Protein AF-A0A1J9QGM3-F1 (afdb_monomer_lite)

Foldseek 3Di:
DDPPPPPPQFWDDWDADPVVRDIDTHGDDPDDDDCVVCVVVDDPCVVVVVVVVVVVVVVVVPPPDPPDDDPPDD

pLDDT: mean 80.41, std 18.63, range [33.84, 97.56]

Radius of gyration: 17.82 Å; chains: 1; bounding box: 39×29×41 Å

Sequence (74 aa):
MSLCDEVWEGLYALYSNSQTCQNYIVMEHVADETLAKLWASVCAEKDSIVVKLCGYYEELRQLPSPGYYGSIDK

Secondary structure (DSSP, 8-state):
--TT----TTEEEEEEETTTTEEEEEE-------HHHHTTT--TTHHHHHHHHHHHHHHHHHSPP-S-------

Organism: NCBI:txid1658174

Structure (mmCIF, N/CA/C/O backbone):
data_AF-A0A1J9QGM3-F1
#
_entry.id   AF-A0A1J9QGM3-F1
#
loop_
_atom_site.group_PDB
_atom_site.id
_atom_site.type_symbol
_atom_site.label_atom_id
_atom_site.label_alt_id
_atom_site.label_comp_id
_atom_site.label_asym_id
_atom_site.label_entity_id
_atom_site.label_seq_id
_atom_site.pdbx_PDB_ins_code
_atom_site.Cartn_x
_atom_site.Cartn_y
_atom_site.Cartn_z
_atom_site.occupancy
_atom_site.B_iso_or_equiv
_atom_site.auth_seq_id
_atom_site.auth_comp_id
_atom_site.auth_asym_id
_atom_site.auth_atom_id
_atom_site.pdbx_PDB_model_num
ATOM 1 N N . MET A 1 1 ? -14.928 -15.253 26.698 1.00 33.84 1 MET A N 1
ATOM 2 C CA . MET A 1 1 ? -14.312 -16.075 25.638 1.00 33.84 1 MET A CA 1
ATOM 3 C C . MET A 1 1 ? -13.654 -15.079 24.701 1.00 33.84 1 MET A C 1
ATOM 5 O O . MET A 1 1 ? -14.369 -14.318 24.064 1.00 33.84 1 MET A O 1
ATOM 9 N N . SER A 1 2 ? -12.341 -14.893 24.855 1.00 39.38 2 SER A N 1
ATOM 10 C CA . SER A 1 2 ? -11.601 -13.721 24.378 1.00 39.38 2 SER A CA 1
ATOM 11 C C . SER A 1 2 ? -11.237 -13.845 22.907 1.00 39.38 2 SER A C 1
ATOM 13 O O . SER A 1 2 ? -10.611 -14.811 22.490 1.00 39.38 2 SER A O 1
ATOM 15 N N . LEU A 1 3 ? -11.597 -12.815 22.154 1.00 44.59 3 LEU A N 1
ATOM 16 C CA . LEU A 1 3 ? -11.225 -12.579 20.764 1.00 44.59 3 LEU A CA 1
ATOM 17 C C . LEU A 1 3 ? -9.818 -11.941 20.713 1.00 44.59 3 LEU A C 1
ATOM 19 O O . LEU A 1 3 ? -9.654 -10.835 20.214 1.00 44.59 3 LEU A O 1
ATOM 23 N N . CYS A 1 4 ? -8.824 -12.581 21.339 1.00 41.97 4 CYS A N 1
ATOM 24 C CA . CYS A 1 4 ? -7.461 -12.035 21.453 1.00 41.97 4 CYS A CA 1
ATOM 25 C C . CYS A 1 4 ? -6.369 -12.912 20.827 1.00 41.97 4 CYS A C 1
ATOM 27 O O . CYS A 1 4 ? -5.231 -12.465 20.760 1.00 41.97 4 CYS A O 1
ATOM 29 N N . ASP A 1 5 ? -6.695 -14.105 20.324 1.00 39.91 5 ASP A N 1
ATOM 30 C CA . ASP A 1 5 ? -5.698 -15.024 19.753 1.00 39.91 5 ASP A CA 1
ATOM 31 C C . ASP A 1 5 ? -5.607 -14.910 18.228 1.00 39.91 5 ASP A C 1
ATOM 33 O O . ASP A 1 5 ? -5.534 -15.899 17.506 1.00 39.91 5 ASP A O 1
ATOM 37 N N . GLU A 1 6 ? -5.594 -13.679 17.731 1.00 48.00 6 GLU A N 1
ATOM 38 C CA . GLU A 1 6 ? -5.072 -13.394 16.402 1.00 48.00 6 GLU A CA 1
ATOM 39 C C . GLU A 1 6 ? -4.110 -12.224 16.587 1.00 48.00 6 GLU A C 1
ATOM 41 O O . GLU A 1 6 ? -4.496 -11.059 16.654 1.00 48.00 6 GLU A O 1
ATOM 46 N N . VAL A 1 7 ? -2.839 -12.551 16.815 1.00 45.88 7 VAL A N 1
ATOM 47 C CA . VAL A 1 7 ? -1.760 -11.567 16.795 1.00 45.88 7 VAL A CA 1
ATOM 48 C C . VAL A 1 7 ? -1.494 -11.295 15.324 1.00 45.88 7 VAL A C 1
ATOM 50 O O . VAL A 1 7 ? -0.868 -12.094 14.634 1.00 45.88 7 VAL A O 1
ATOM 53 N N . TRP A 1 8 ? -2.040 -10.192 14.825 1.00 56.41 8 TRP A N 1
ATOM 54 C CA . TRP A 1 8 ? -1.686 -9.681 13.511 1.00 56.41 8 TRP A CA 1
ATOM 55 C C . TRP A 1 8 ? -0.249 -9.174 13.655 1.00 56.41 8 TRP A C 1
ATOM 57 O O . TRP A 1 8 ? -0.018 -8.229 14.410 1.00 56.41 8 TRP A O 1
ATOM 67 N N . GLU A 1 9 ? 0.718 -9.860 13.038 1.00 60.91 9 GLU A N 1
ATOM 68 C CA . GLU A 1 9 ? 2.146 -9.507 13.083 1.00 60.91 9 GLU A CA 1
ATOM 69 C C . GLU A 1 9 ? 2.307 -7.992 12.845 1.00 60.91 9 GLU A C 1
ATOM 71 O O . GLU A 1 9 ? 1.884 -7.462 11.817 1.00 60.91 9 GLU A O 1
ATOM 76 N N . GLY A 1 10 ? 2.835 -7.281 13.845 1.00 72.56 10 GLY A N 1
ATOM 77 C CA . GLY A 1 10 ? 3.023 -5.829 13.811 1.00 72.56 10 GLY A CA 1
ATOM 78 C C . GLY A 1 10 ? 1.903 -4.971 14.421 1.00 72.56 10 GLY A C 1
ATOM 79 O O . GLY A 1 10 ? 2.081 -3.761 14.489 1.00 72.56 10 GLY A O 1
ATOM 80 N N . LEU A 1 11 ? 0.779 -5.509 14.910 1.00 84.56 11 LEU A N 1
ATOM 81 C CA . LEU A 1 11 ? -0.226 -4.726 15.655 1.00 84.56 11 LEU A CA 1
ATOM 82 C C . LEU A 1 11 ? 0.108 -4.669 17.154 1.00 84.56 11 LEU A C 1
ATOM 84 O O . LEU A 1 11 ? 0.114 -5.691 17.835 1.00 84.56 11 LEU A O 1
ATOM 88 N N . TYR A 1 12 ? 0.328 -3.466 17.693 1.00 84.81 12 TYR A N 1
ATOM 89 C CA . TYR A 1 12 ? 0.664 -3.274 19.110 1.00 84.81 12 TYR A CA 1
ATOM 90 C C . TYR A 1 12 ? -0.529 -2.873 19.973 1.00 84.81 12 TYR A C 1
ATOM 92 O O . TYR A 1 12 ? -0.651 -3.335 21.107 1.00 84.81 12 TYR A O 1
ATOM 100 N N . ALA A 1 13 ? -1.392 -1.984 19.475 1.00 86.69 13 ALA A N 1
ATOM 101 C CA . ALA A 1 13 ? -2.547 -1.518 20.235 1.00 86.69 13 ALA A CA 1
ATOM 102 C C . ALA A 1 13 ? -3.676 -1.008 19.337 1.00 86.69 13 ALA A C 1
ATOM 104 O O . ALA A 1 13 ? -3.449 -0.432 18.273 1.00 86.69 13 ALA A O 1
ATOM 105 N N . LEU A 1 14 ? -4.900 -1.152 19.838 1.00 88.62 14 LEU A N 1
ATOM 106 C CA . LEU A 1 14 ? -6.094 -0.489 19.330 1.00 88.62 14 LEU A CA 1
ATOM 107 C C . LEU A 1 14 ? -6.593 0.459 20.419 1.00 88.62 14 LEU A C 1
ATOM 109 O O . LEU A 1 14 ? -6.722 0.062 21.578 1.00 88.62 14 LEU A O 1
ATOM 113 N N . TYR A 1 15 ? -6.854 1.712 20.063 1.00 87.44 15 TYR A N 1
ATOM 114 C CA . TYR A 1 15 ? -7.353 2.718 20.997 1.00 87.44 15 TYR A CA 1
ATOM 115 C C . TYR A 1 15 ? -8.531 3.470 20.384 1.00 87.44 15 TYR A C 1
ATOM 117 O O . TYR A 1 15 ? -8.468 3.905 19.239 1.00 87.44 15 TYR A O 1
ATOM 125 N N . SER A 1 16 ? -9.592 3.658 21.164 1.00 91.00 16 SER A N 1
ATOM 126 C CA . SER A 1 16 ? -10.787 4.397 20.756 1.00 91.00 16 SER A CA 1
ATOM 127 C C . SER A 1 16 ? -11.042 5.534 21.732 1.00 91.00 16 SER A C 1
ATOM 129 O O . SER A 1 16 ? -11.164 5.322 22.940 1.00 91.00 16 SER A O 1
ATOM 131 N N . ASN A 1 17 ? -11.143 6.751 21.210 1.00 90.56 17 ASN A N 1
ATOM 132 C CA . ASN A 1 17 ? -11.511 7.930 21.972 1.00 90.56 17 ASN A CA 1
ATOM 133 C C . ASN A 1 17 ? -13.007 8.208 21.783 1.00 90.56 17 ASN A C 1
ATOM 135 O O . ASN A 1 17 ? -13.435 8.687 20.734 1.00 90.56 17 ASN A O 1
ATOM 139 N N . SER A 1 18 ? -13.799 7.930 22.818 1.00 87.81 18 SER A N 1
ATOM 140 C CA . SER A 1 18 ? -15.255 8.114 22.807 1.00 87.81 18 SER A CA 1
ATOM 141 C C . SER A 1 18 ? -15.703 9.578 22.804 1.00 87.81 18 SER A C 1
ATOM 143 O O . SER A 1 18 ? -16.842 9.856 22.450 1.00 87.81 18 SER A O 1
ATOM 145 N N . GLN A 1 19 ? -14.833 10.522 23.175 1.00 90.06 19 GLN A N 1
ATOM 146 C CA . GLN A 1 19 ? -15.161 11.952 23.174 1.00 90.06 19 GLN A CA 1
ATOM 147 C C . GLN A 1 19 ? -15.001 12.572 21.784 1.00 90.06 19 GLN A C 1
ATOM 149 O O . GLN A 1 19 ? -15.726 13.498 21.435 1.00 90.06 19 GLN A O 1
ATOM 154 N N . THR A 1 20 ? -14.047 12.071 20.995 1.00 90.75 20 THR A N 1
ATOM 155 C CA . THR A 1 20 ? -13.779 12.554 19.632 1.00 90.75 20 THR A CA 1
ATOM 156 C C . THR A 1 20 ? -14.308 11.617 18.548 1.00 90.75 20 THR A C 1
ATOM 158 O O . THR A 1 20 ? -14.212 11.950 17.368 1.00 90.75 20 THR A O 1
ATOM 161 N N . CYS A 1 21 ? -14.845 10.455 18.935 1.00 88.88 21 CYS A N 1
ATOM 162 C CA . CYS A 1 21 ? -15.219 9.354 18.046 1.00 88.88 21 CYS A CA 1
ATOM 163 C C . CYS A 1 21 ? -14.070 8.916 17.116 1.00 88.88 21 CYS A C 1
ATOM 165 O O . CYS A 1 21 ? -14.303 8.525 15.974 1.00 88.88 21 CYS A O 1
ATOM 167 N N . GLN A 1 22 ? -12.819 9.009 17.585 1.00 90.31 22 GLN A N 1
ATOM 168 C CA . GLN A 1 22 ? -11.633 8.639 16.806 1.00 90.31 22 GLN A CA 1
ATOM 169 C C . GLN A 1 22 ? -11.107 7.270 17.223 1.00 90.31 22 GLN A C 1
ATOM 171 O O . GLN A 1 22 ? -10.967 6.983 18.411 1.00 90.31 22 GLN A O 1
ATOM 176 N N . ASN A 1 23 ? -10.762 6.458 16.227 1.00 89.44 23 ASN A N 1
ATOM 177 C CA . ASN A 1 23 ? -10.112 5.168 16.409 1.00 89.44 23 ASN A CA 1
ATOM 178 C C . ASN A 1 23 ? -8.666 5.256 15.928 1.00 89.44 23 ASN A C 1
ATOM 180 O O . ASN A 1 23 ? -8.380 5.846 14.886 1.00 89.44 23 ASN A O 1
ATOM 184 N N . TYR A 1 24 ? -7.768 4.642 16.683 1.00 88.69 24 TYR A N 1
ATOM 185 C CA . TYR A 1 24 ? -6.339 4.623 16.435 1.00 88.69 24 TYR A CA 1
ATOM 186 C C . TYR A 1 24 ? -5.863 3.178 16.410 1.00 88.69 24 TYR A C 1
ATOM 188 O O . TYR A 1 24 ? -6.231 2.368 17.263 1.00 88.69 24 TYR A O 1
ATOM 196 N N . ILE A 1 25 ? -5.014 2.886 15.434 1.00 90.44 25 ILE A N 1
ATOM 197 C CA . ILE A 1 25 ? -4.353 1.600 15.275 1.00 90.44 25 ILE A CA 1
ATOM 198 C C . ILE A 1 25 ? -2.858 1.880 15.382 1.00 90.44 25 ILE A C 1
ATOM 200 O O . ILE A 1 25 ? -2.305 2.628 14.574 1.00 90.44 25 ILE A O 1
ATOM 204 N N . VAL A 1 26 ? -2.222 1.333 16.413 1.00 89.44 26 VAL A N 1
ATOM 205 C CA . VAL A 1 26 ? -0.782 1.465 16.643 1.00 89.44 26 VAL A CA 1
ATOM 206 C C . VAL A 1 26 ? -0.118 0.201 16.128 1.00 89.44 26 VAL A C 1
ATOM 208 O O . VAL A 1 26 ? -0.338 -0.879 16.675 1.00 89.44 26 VAL A O 1
ATOM 211 N N . MET A 1 27 ? 0.680 0.348 15.075 1.00 92.31 27 MET A N 1
ATOM 212 C CA . MET A 1 27 ? 1.364 -0.750 14.397 1.00 92.31 27 ME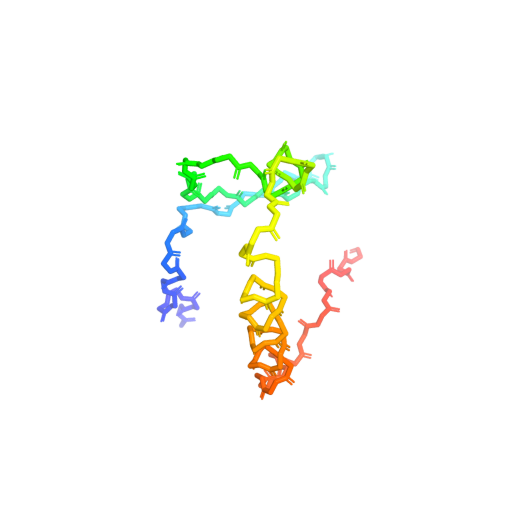T A CA 1
ATOM 213 C C . MET A 1 27 ? 2.863 -0.483 14.276 1.00 92.31 27 MET A C 1
ATOM 215 O O . MET A 1 27 ? 3.320 0.652 14.431 1.00 92.31 27 MET A O 1
ATOM 219 N N . GLU A 1 28 ? 3.611 -1.541 13.987 1.00 92.19 28 GLU A N 1
ATOM 220 C CA . GLU A 1 28 ? 5.015 -1.494 13.620 1.00 92.19 28 GLU A CA 1
ATOM 221 C C . GLU A 1 28 ? 5.239 -0.535 12.456 1.00 92.19 28 GLU A C 1
ATOM 223 O O . GLU A 1 28 ? 4.523 -0.530 11.452 1.00 92.19 28 GLU A O 1
ATOM 228 N N . HIS A 1 29 ? 6.261 0.301 12.606 1.00 88.12 29 HIS A N 1
ATOM 229 C CA . HIS A 1 29 ? 6.669 1.207 11.555 1.00 88.12 29 HIS A CA 1
ATOM 230 C C . HIS A 1 29 ? 7.634 0.493 10.610 1.00 88.12 29 HIS A C 1
ATOM 232 O O . HIS A 1 29 ? 8.803 0.289 10.942 1.00 88.12 29 HIS A O 1
ATOM 238 N N . VAL A 1 30 ? 7.160 0.177 9.407 1.00 87.25 30 VAL A N 1
ATOM 239 C CA . VAL A 1 30 ? 8.008 -0.338 8.327 1.00 87.25 30 VAL A CA 1
ATOM 240 C C . VAL A 1 30 ? 8.861 0.811 7.787 1.00 87.25 30 VAL A C 1
ATOM 242 O O . VAL A 1 30 ? 8.366 1.711 7.108 1.00 87.25 30 VAL A O 1
ATOM 245 N N . ALA A 1 31 ? 10.143 0.816 8.153 1.00 83.12 31 ALA A N 1
ATOM 246 C CA . ALA A 1 31 ? 11.079 1.876 7.805 1.00 83.12 31 ALA A CA 1
ATOM 247 C C . ALA A 1 31 ? 11.619 1.693 6.382 1.00 83.12 31 ALA A C 1
ATOM 249 O O . ALA A 1 31 ? 12.632 1.032 6.193 1.00 83.12 31 ALA A O 1
ATOM 250 N N . ASP A 1 32 ? 10.967 2.319 5.403 1.00 90.31 32 ASP A N 1
ATOM 251 C CA . ASP A 1 32 ? 11.399 2.311 4.003 1.00 90.31 32 ASP A CA 1
ATOM 252 C C . ASP A 1 32 ? 10.954 3.572 3.251 1.00 90.31 32 ASP A C 1
ATOM 254 O O . ASP A 1 32 ? 10.151 4.383 3.727 1.00 90.31 32 ASP A O 1
ATOM 258 N N . GLU A 1 33 ? 11.493 3.759 2.046 1.00 90.75 33 GLU A N 1
ATOM 259 C CA . GLU A 1 33 ? 11.046 4.816 1.144 1.00 90.75 33 GLU A CA 1
ATOM 260 C C . GLU A 1 33 ? 9.781 4.404 0.391 1.00 90.75 33 GLU A C 1
ATOM 262 O O . GLU A 1 33 ? 9.633 3.279 -0.083 1.00 90.75 33 GLU A O 1
ATOM 267 N N . THR A 1 34 ? 8.853 5.348 0.233 1.00 90.88 34 THR A N 1
ATOM 268 C CA . THR A 1 34 ? 7.620 5.066 -0.497 1.00 90.88 34 THR A CA 1
ATOM 269 C C . THR A 1 34 ? 7.911 4.846 -1.975 1.00 90.88 34 THR A C 1
ATOM 271 O O . THR A 1 34 ? 8.709 5.560 -2.591 1.00 90.88 34 THR A O 1
ATOM 274 N N . LEU A 1 35 ? 7.174 3.919 -2.592 1.00 91.25 35 LEU A N 1
ATOM 275 C CA . LEU A 1 35 ? 7.245 3.723 -4.038 1.00 91.25 35 LEU A CA 1
ATOM 276 C C . LEU A 1 35 ? 6.965 5.033 -4.787 1.00 91.25 35 LEU A C 1
ATOM 278 O O . LEU A 1 35 ? 7.619 5.307 -5.780 1.00 91.25 35 LEU A O 1
ATOM 282 N N . ALA A 1 36 ? 6.068 5.885 -4.280 1.00 91.81 36 ALA A N 1
ATOM 283 C CA . ALA A 1 36 ? 5.790 7.202 -4.855 1.00 91.81 36 ALA A CA 1
ATOM 284 C C . ALA A 1 36 ? 7.036 8.104 -4.932 1.00 91.81 36 ALA A C 1
ATOM 286 O O . ALA A 1 36 ? 7.215 8.809 -5.925 1.00 91.81 36 ALA A O 1
ATOM 287 N N . LYS A 1 37 ? 7.911 8.058 -3.918 1.00 93.12 37 LYS A N 1
ATOM 288 C CA . LYS A 1 37 ? 9.178 8.801 -3.909 1.00 93.12 37 LYS A CA 1
ATOM 289 C C . LYS A 1 37 ? 10.159 8.253 -4.949 1.00 93.12 37 LYS A C 1
ATOM 291 O O . LYS A 1 37 ? 10.840 9.026 -5.616 1.00 93.12 37 LYS A O 1
ATOM 296 N N . LEU A 1 38 ? 10.212 6.931 -5.097 1.00 93.12 38 LEU A N 1
ATOM 297 C CA . LEU A 1 38 ? 11.182 6.237 -5.947 1.00 93.12 38 LEU A CA 1
ATOM 298 C C . LEU A 1 38 ? 10.717 6.031 -7.398 1.00 93.12 38 LEU A C 1
ATOM 300 O O . LEU A 1 38 ? 11.531 5.812 -8.289 1.00 93.12 38 LEU A O 1
ATOM 304 N N . TRP A 1 39 ? 9.420 6.121 -7.690 1.00 93.06 39 TRP A N 1
ATOM 305 C CA . TRP A 1 39 ? 8.864 5.684 -8.976 1.00 93.06 39 TRP A CA 1
ATOM 306 C C . TRP A 1 39 ? 9.444 6.416 -10.191 1.00 93.06 39 TRP A C 1
ATOM 308 O O . TRP A 1 39 ? 9.568 5.842 -11.278 1.00 93.06 39 TRP A O 1
ATOM 318 N N . ALA A 1 40 ? 9.807 7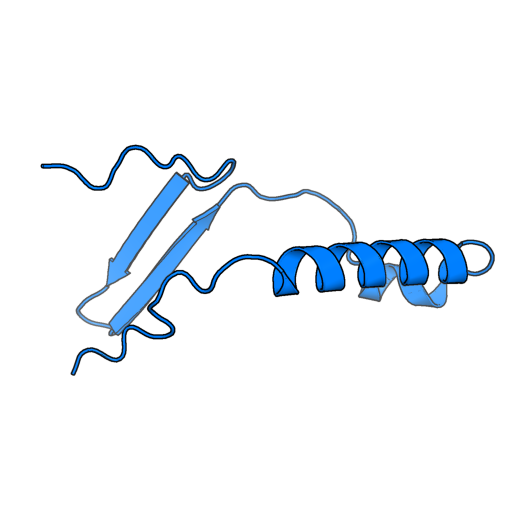.688 -10.019 1.00 92.44 40 ALA A N 1
ATOM 319 C CA . ALA A 1 40 ? 10.420 8.484 -11.074 1.00 92.44 40 ALA A CA 1
ATOM 320 C C . ALA A 1 40 ? 11.854 8.032 -11.403 1.00 92.44 40 ALA A C 1
ATOM 322 O O . ALA A 1 40 ? 12.254 8.121 -12.562 1.00 92.44 40 ALA A O 1
ATOM 323 N N . SER A 1 41 ? 12.613 7.534 -10.419 1.00 91.06 41 SER A N 1
ATOM 324 C CA . SER A 1 41 ? 14.003 7.093 -10.602 1.00 91.06 41 SER A CA 1
ATOM 325 C C . SER A 1 41 ? 14.124 5.626 -11.021 1.00 91.06 41 SER A C 1
ATOM 327 O O . SER A 1 41 ? 15.119 5.250 -11.640 1.00 91.06 41 SER A O 1
ATOM 329 N N . VAL A 1 42 ? 13.114 4.797 -10.746 1.00 90.44 42 VAL A N 1
ATOM 330 C CA . VAL A 1 42 ? 13.097 3.394 -11.179 1.00 90.44 42 VAL A CA 1
ATOM 331 C C . VAL A 1 42 ? 12.804 3.304 -12.682 1.00 90.44 42 VAL A C 1
ATOM 333 O O . VAL A 1 42 ? 11.818 3.857 -13.173 1.00 90.44 42 VAL A O 1
ATOM 336 N N . CYS A 1 43 ? 13.648 2.585 -13.428 1.00 82.81 43 CYS A N 1
ATOM 337 C CA . CYS A 1 43 ? 13.487 2.382 -14.874 1.00 82.81 43 CYS A CA 1
ATOM 338 C C . CYS A 1 43 ? 13.384 0.892 -15.232 1.00 82.81 43 CYS A C 1
ATOM 340 O O . CYS A 1 43 ? 12.314 0.434 -15.620 1.00 82.81 43 CYS A O 1
ATOM 342 N N . ALA A 1 44 ? 14.452 0.118 -15.026 1.00 89.19 44 ALA A N 1
ATOM 343 C CA . ALA A 1 44 ? 14.523 -1.279 -15.465 1.00 89.19 44 ALA A CA 1
ATOM 344 C C . ALA A 1 44 ? 13.622 -2.249 -14.673 1.00 89.19 44 ALA A C 1
ATOM 346 O O . ALA A 1 44 ? 13.256 -3.304 -15.176 1.00 89.19 44 ALA A O 1
ATOM 347 N N . GLU A 1 45 ? 13.258 -1.907 -13.437 1.00 93.06 45 GLU A N 1
ATOM 348 C CA . GLU A 1 45 ? 12.568 -2.826 -12.518 1.00 93.06 45 GLU A CA 1
ATOM 349 C C . GLU A 1 45 ? 11.050 -2.620 -12.479 1.00 93.06 45 GLU A C 1
ATOM 351 O O . GLU A 1 45 ? 10.346 -3.352 -11.783 1.00 93.06 45 GLU A O 1
ATOM 356 N N . LYS A 1 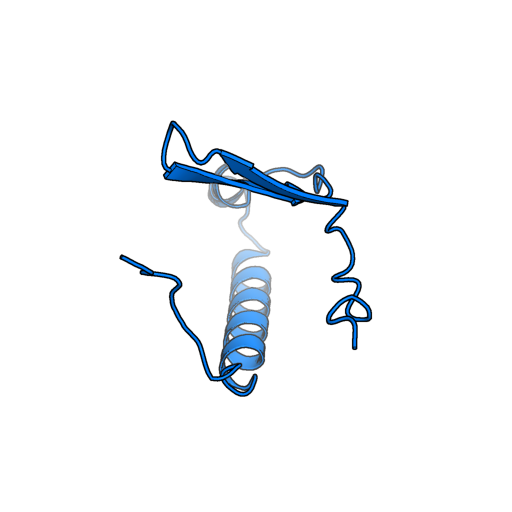46 ? 10.527 -1.638 -13.225 1.00 93.75 46 LYS A N 1
ATOM 357 C CA . LYS A 1 46 ? 9.110 -1.250 -13.172 1.00 93.75 46 LYS A CA 1
ATOM 358 C C . LYS A 1 46 ? 8.174 -2.416 -13.453 1.00 93.75 46 LYS A C 1
ATOM 360 O O . LYS A 1 46 ? 7.240 -2.626 -12.686 1.00 93.75 46 LYS A O 1
ATOM 365 N N . ASP A 1 47 ? 8.462 -3.200 -14.485 1.00 95.81 47 ASP A N 1
ATOM 366 C CA . ASP A 1 47 ? 7.623 -4.339 -14.862 1.00 95.81 47 ASP A CA 1
ATOM 367 C C . ASP A 1 47 ? 7.591 -5.404 -13.757 1.00 95.81 47 ASP A C 1
ATOM 369 O O . ASP A 1 47 ? 6.528 -5.905 -13.402 1.00 95.81 47 ASP A O 1
ATOM 373 N N . SER A 1 48 ? 8.740 -5.687 -13.135 1.00 96.19 48 SER A N 1
ATOM 374 C CA . SER A 1 48 ? 8.837 -6.624 -12.007 1.00 96.19 48 SER A CA 1
ATOM 375 C C . SER A 1 48 ? 8.048 -6.136 -10.787 1.00 96.19 48 SER A C 1
ATOM 377 O O . SER A 1 48 ? 7.336 -6.915 -10.150 1.00 96.19 48 SER A O 1
ATOM 379 N N . ILE A 1 49 ? 8.115 -4.834 -10.485 1.00 95.06 49 ILE A N 1
ATOM 380 C CA . ILE A 1 49 ? 7.339 -4.216 -9.401 1.00 95.06 49 ILE A CA 1
ATOM 381 C C . ILE A 1 49 ? 5.838 -4.330 -9.682 1.00 95.06 49 ILE A C 1
ATOM 383 O O . ILE A 1 49 ? 5.084 -4.725 -8.794 1.00 95.06 49 ILE A O 1
ATOM 387 N N . VAL A 1 50 ? 5.401 -4.028 -10.908 1.00 95.62 50 VAL A N 1
ATOM 388 C CA . VAL A 1 50 ? 3.988 -4.128 -11.303 1.00 95.62 50 VAL A CA 1
ATOM 389 C C . VAL A 1 50 ? 3.489 -5.566 -11.172 1.00 95.62 50 VAL A C 1
ATOM 391 O O . VAL A 1 50 ? 2.447 -5.778 -10.557 1.00 95.62 50 VAL A O 1
ATOM 394 N N . VAL A 1 51 ? 4.245 -6.553 -11.664 1.00 97.56 51 VAL A N 1
ATOM 395 C CA . VAL A 1 51 ? 3.881 -7.976 -11.550 1.00 97.56 51 VAL A CA 1
ATOM 396 C C . VAL A 1 51 ? 3.726 -8.396 -10.086 1.00 97.56 51 VAL A C 1
ATOM 398 O O . VAL A 1 51 ? 2.729 -9.027 -9.740 1.00 97.56 51 VAL A O 1
ATOM 401 N N . LYS A 1 52 ? 4.659 -8.003 -9.207 1.00 97.00 52 LYS A N 1
ATOM 402 C CA . LYS A 1 52 ? 4.561 -8.302 -7.768 1.00 97.00 52 LYS A CA 1
ATOM 403 C C . LYS A 1 52 ? 3.329 -7.669 -7.126 1.00 97.00 52 LYS A C 1
ATOM 405 O O . LYS A 1 52 ? 2.607 -8.347 -6.403 1.00 97.00 52 LYS A O 1
ATOM 410 N N . LEU A 1 53 ? 3.070 -6.388 -7.402 1.00 95.94 53 LEU A N 1
ATOM 411 C CA . LEU A 1 53 ? 1.900 -5.689 -6.865 1.00 95.94 53 LEU A CA 1
ATOM 412 C C . LEU A 1 53 ? 0.597 -6.342 -7.335 1.00 95.94 53 LEU A C 1
ATOM 414 O O . LEU A 1 53 ? -0.298 -6.556 -6.521 1.00 95.94 53 LEU A O 1
ATOM 418 N N . CYS A 1 54 ? 0.494 -6.683 -8.622 1.00 96.75 54 CYS A N 1
ATOM 419 C CA . CYS A 1 54 ? -0.653 -7.410 -9.161 1.00 96.75 54 CYS A CA 1
ATOM 420 C C . CYS A 1 54 ? -0.866 -8.741 -8.433 1.00 96.75 54 CYS A C 1
ATOM 422 O O . CYS A 1 54 ? -1.986 -8.990 -7.993 1.00 96.75 54 CYS A O 1
ATOM 424 N N . GLY A 1 55 ? 0.199 -9.523 -8.227 1.00 97.50 55 GLY A N 1
ATOM 425 C CA . GLY A 1 55 ? 0.143 -10.772 -7.464 1.00 97.50 55 GLY A CA 1
ATOM 426 C C . GLY A 1 55 ? -0.406 -10.574 -6.049 1.00 97.50 55 GLY A C 1
ATOM 427 O O . GLY A 1 55 ? -1.388 -11.214 -5.682 1.00 97.50 55 GLY A O 1
ATOM 428 N N . TYR A 1 56 ? 0.126 -9.609 -5.290 1.00 95.31 56 TYR A N 1
ATOM 429 C CA . TYR A 1 56 ? -0.385 -9.307 -3.945 1.00 95.31 56 TYR A CA 1
ATOM 430 C C . TYR A 1 56 ? -1.863 -8.899 -3.951 1.00 95.31 56 TYR A C 1
ATOM 432 O O . TYR A 1 56 ? -2.635 -9.336 -3.100 1.00 95.31 56 TYR A O 1
ATOM 440 N N . TYR A 1 57 ? -2.294 -8.079 -4.913 1.00 93.94 57 TYR A N 1
ATOM 441 C CA . TYR A 1 57 ? -3.702 -7.696 -5.023 1.00 93.94 57 TYR A CA 1
ATOM 442 C C . TYR A 1 57 ? -4.611 -8.863 -5.416 1.00 93.94 57 TYR A C 1
ATOM 444 O O . TYR A 1 57 ? -5.774 -8.885 -5.015 1.00 93.94 57 TYR A O 1
ATOM 452 N N . GLU A 1 58 ? -4.134 -9.793 -6.237 1.00 95.56 58 GLU A N 1
ATOM 453 C CA . GLU A 1 58 ? -4.872 -11.010 -6.568 1.00 95.56 58 GLU A CA 1
ATOM 454 C C . GLU A 1 58 ? -5.026 -11.894 -5.334 1.00 95.56 58 GLU A C 1
ATOM 456 O O . GLU A 1 58 ? -6.155 -12.257 -5.010 1.00 95.56 58 GLU A O 1
ATOM 461 N N . GLU A 1 59 ? -3.945 -12.144 -4.595 1.00 94.50 59 GLU A N 1
ATOM 462 C CA . GLU A 1 59 ? -3.966 -12.913 -3.345 1.00 94.50 59 GLU A CA 1
ATOM 463 C C . GLU A 1 59 ? -4.928 -12.306 -2.318 1.00 94.50 59 GLU A C 1
ATOM 465 O O . GLU A 1 59 ? -5.813 -13.000 -1.813 1.00 94.50 59 GLU A O 1
ATOM 470 N N . LEU A 1 60 ? -4.836 -10.994 -2.075 1.00 90.06 60 LEU A N 1
ATOM 471 C CA . LEU A 1 60 ? -5.722 -10.289 -1.143 1.00 90.06 60 LEU A CA 1
ATOM 472 C C . LEU A 1 60 ? -7.200 -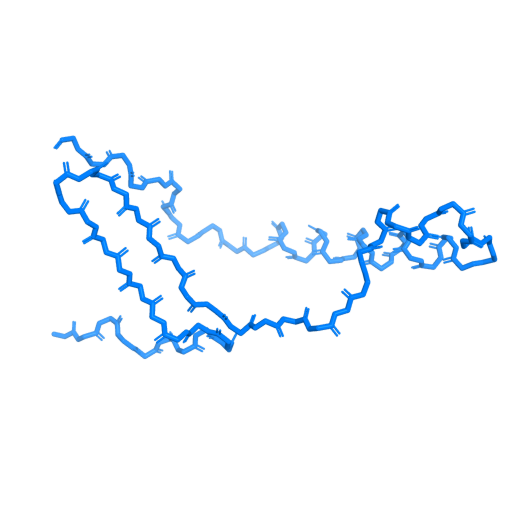10.395 -1.538 1.00 90.06 60 LEU A C 1
ATOM 474 O O . LEU A 1 60 ? -8.061 -10.456 -0.665 1.00 90.06 60 LEU A O 1
ATOM 478 N N . ARG A 1 61 ? -7.515 -10.427 -2.838 1.00 89.62 61 ARG A N 1
ATOM 479 C CA . ARG A 1 61 ? -8.899 -10.580 -3.322 1.00 89.62 61 ARG A CA 1
ATOM 480 C C . ARG A 1 61 ? -9.436 -11.999 -3.186 1.00 89.62 61 ARG A C 1
ATOM 482 O O . ARG A 1 61 ? -10.653 -12.162 -3.186 1.00 89.62 61 ARG A O 1
ATOM 489 N N . GLN A 1 62 ? -8.564 -13.002 -3.107 1.00 90.25 62 GLN A N 1
ATOM 490 C CA . GLN A 1 62 ? -8.980 -14.383 -2.857 1.00 90.25 62 GLN A CA 1
ATOM 491 C C . GLN A 1 62 ? -9.254 -14.653 -1.379 1.00 90.25 62 GLN A C 1
ATOM 493 O O . GLN A 1 62 ? -9.878 -15.666 -1.057 1.00 90.25 62 GLN A O 1
ATOM 498 N N . LEU A 1 63 ? -8.805 -13.774 -0.476 1.00 86.19 63 LEU A N 1
ATOM 499 C CA . LEU A 1 63 ? -9.108 -13.924 0.938 1.00 86.19 63 LEU A CA 1
ATOM 500 C C . LEU A 1 63 ? -10.628 -13.859 1.141 1.00 86.19 63 LEU A C 1
ATOM 502 O O . LEU A 1 63 ? -11.283 -12.941 0.632 1.00 86.19 63 LEU A O 1
ATOM 506 N N . PRO A 1 64 ? -11.213 -14.825 1.872 1.00 81.50 64 PRO A N 1
ATOM 507 C CA . PRO A 1 64 ? -12.626 -14.770 2.186 1.00 81.50 64 PRO A CA 1
ATOM 508 C C . PRO A 1 64 ? -12.893 -13.474 2.945 1.00 81.50 64 PRO A C 1
ATOM 510 O O . PRO A 1 64 ? -12.159 -13.118 3.868 1.00 81.50 64 PRO A O 1
ATOM 513 N N . SER A 1 65 ? -13.948 -12.757 2.552 1.00 71.00 65 SER A N 1
ATOM 514 C CA . SER A 1 65 ? -14.376 -11.592 3.316 1.00 71.00 65 SER A CA 1
ATOM 515 C C . SER A 1 65 ? -14.589 -12.031 4.769 1.00 71.00 65 SER A C 1
ATOM 517 O O . SER A 1 65 ? -15.315 -13.005 4.986 1.00 71.00 65 SER A O 1
ATOM 519 N N . PRO A 1 66 ? -14.040 -11.317 5.768 1.00 68.62 66 PRO A N 1
ATOM 520 C CA . PRO A 1 66 ? -14.259 -11.635 7.180 1.00 68.62 66 PRO A CA 1
ATOM 521 C C . PRO A 1 66 ? -15.721 -11.410 7.626 1.00 68.62 66 PRO A C 1
ATOM 523 O O . PRO A 1 66 ? -16.025 -11.404 8.813 1.00 68.62 66 PRO A O 1
ATOM 526 N N . GLY A 1 67 ? -16.648 -11.203 6.684 1.00 66.19 67 GLY A N 1
ATOM 527 C CA . GLY A 1 67 ? -18.078 -11.028 6.912 1.00 66.19 67 GLY A CA 1
ATOM 528 C C . GLY A 1 67 ? -18.476 -9.598 7.274 1.00 66.19 67 GLY A C 1
ATOM 529 O O . GLY A 1 67 ? -19.643 -9.250 7.114 1.00 66.19 67 GLY A O 1
ATOM 530 N N . TYR A 1 68 ? -17.533 -8.752 7.706 1.00 57.31 68 TYR A N 1
ATOM 531 C CA . TYR A 1 68 ? -17.829 -7.413 8.215 1.00 57.31 68 TYR A CA 1
ATOM 532 C C . TYR A 1 68 ? -16.886 -6.342 7.649 1.00 57.31 68 TYR A C 1
ATOM 534 O O . TYR A 1 68 ? -15.711 -6.271 7.997 1.00 57.31 68 TYR A O 1
ATOM 542 N N . TYR A 1 69 ? -17.430 -5.477 6.791 1.00 58.38 69 TYR A N 1
ATOM 543 C CA . TYR A 1 69 ? -16.811 -4.223 6.358 1.00 58.38 69 TYR A CA 1
ATOM 544 C C . TYR A 1 69 ? -17.606 -3.060 6.962 1.0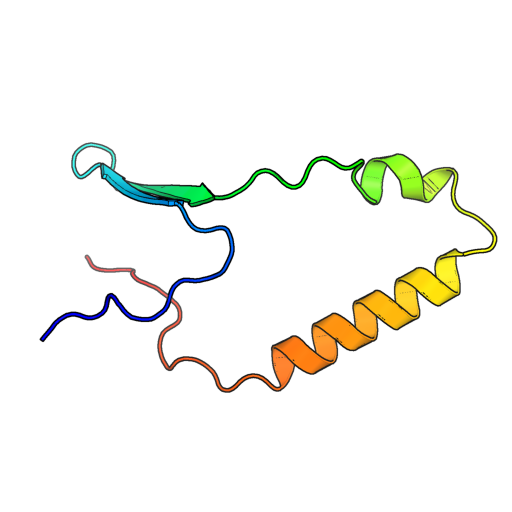0 58.38 69 TYR A C 1
ATOM 546 O O . TYR A 1 69 ? -18.558 -2.573 6.357 1.00 58.38 69 TYR A O 1
ATOM 554 N N . GLY A 1 70 ? -17.212 -2.621 8.157 1.00 47.91 70 GLY A N 1
ATOM 555 C CA . GLY A 1 70 ? -17.624 -1.330 8.708 1.00 47.91 70 GLY A CA 1
ATOM 556 C C . GLY A 1 70 ? -18.285 -1.410 10.074 1.00 47.91 70 GLY A C 1
ATOM 557 O O . GLY A 1 70 ? -19.472 -1.690 10.162 1.00 47.91 70 GLY A O 1
ATOM 558 N N . SER A 1 71 ? -17.551 -1.009 11.115 1.00 50.72 71 SER A N 1
ATOM 559 C CA . SER A 1 71 ? -18.197 -0.388 12.271 1.00 50.72 71 SER A CA 1
ATOM 560 C C . SER A 1 71 ? -18.603 1.026 11.867 1.00 50.72 71 SER A C 1
ATOM 562 O O . SER A 1 71 ? -17.847 1.985 12.003 1.00 50.72 71 SER A O 1
ATOM 564 N N . ILE A 1 72 ? -19.793 1.132 11.279 1.00 49.84 72 ILE A N 1
ATOM 565 C CA . ILE A 1 72 ? -20.663 2.276 11.537 1.00 49.84 72 ILE A CA 1
ATOM 566 C C . ILE A 1 72 ? -21.653 1.761 12.573 1.00 49.84 72 ILE A C 1
ATOM 568 O 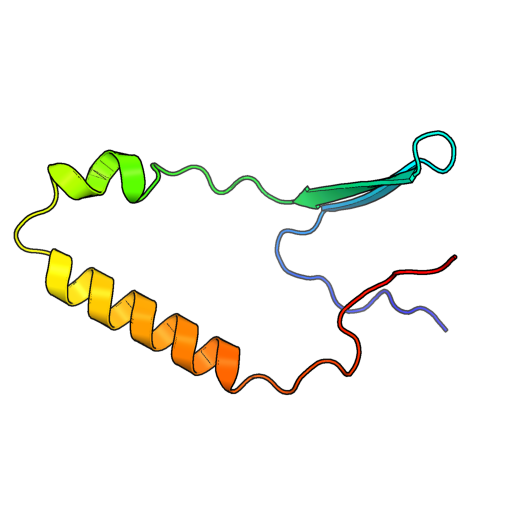O . ILE A 1 72 ? -22.766 1.363 12.237 1.00 49.84 72 ILE A O 1
ATOM 572 N N . ASP A 1 73 ? -21.214 1.698 13.826 1.00 44.78 73 ASP A N 1
ATOM 573 C CA . ASP A 1 73 ? -22.163 1.685 14.930 1.00 44.78 73 ASP A CA 1
ATOM 574 C C . ASP A 1 73 ? -22.472 3.131 15.330 1.00 44.78 73 ASP A C 1
ATOM 576 O O . ASP A 1 73 ? -21.628 4.028 15.252 1.00 44.78 73 ASP A O 1
ATOM 580 N N . LYS A 1 74 ? -23.754 3.325 15.620 1.00 38.44 74 LYS A N 1
ATOM 581 C CA . LYS A 1 74 ? -24.537 4.561 15.631 1.00 38.44 74 LYS A CA 1
ATOM 582 C C . LYS A 1 74 ? -24.615 5.191 17.017 1.00 38.44 74 LYS A C 1
ATOM 584 O O . LYS A 1 74 ? -24.639 4.423 18.002 1.00 38.44 74 LYS A O 1
#